Protein AF-A0A932KG03-F1 (afdb_monomer)

Structure (mmCIF, N/CA/C/O backbone):
data_AF-A0A932KG03-F1
#
_entry.id   AF-A0A932KG03-F1
#
loop_
_atom_site.group_PDB
_atom_site.id
_atom_site.type_symbol
_atom_site.label_atom_id
_atom_site.label_alt_id
_atom_site.label_comp_id
_atom_site.label_asym_id
_atom_site.label_entity_id
_atom_site.label_seq_id
_atom_site.pdbx_PDB_ins_code
_atom_site.Cartn_x
_atom_site.Cartn_y
_atom_site.Cartn_z
_atom_site.occupancy
_atom_site.B_iso_or_equiv
_atom_site.auth_seq_id
_atom_site.auth_comp_id
_atom_site.auth_asym_id
_atom_site.auth_atom_id
_atom_site.pdbx_PDB_model_num
ATOM 1 N N . MET A 1 1 ? 11.554 -6.907 -24.703 1.00 45.50 1 MET A N 1
ATOM 2 C CA . MET A 1 1 ? 11.898 -5.542 -24.249 1.00 45.50 1 MET A CA 1
ATOM 3 C C . MET A 1 1 ? 10.784 -5.094 -23.322 1.00 45.50 1 MET A C 1
ATOM 5 O O . MET A 1 1 ? 9.665 -4.951 -23.795 1.00 45.50 1 MET A O 1
ATOM 9 N N . HIS A 1 2 ? 11.020 -4.992 -22.014 1.00 57.69 2 HIS A N 1
ATOM 10 C CA . HIS A 1 2 ? 10.033 -4.338 -21.150 1.00 57.69 2 HIS A CA 1
ATOM 11 C C . HIS A 1 2 ? 10.065 -2.837 -21.457 1.00 57.69 2 HIS A C 1
ATOM 13 O O . HIS A 1 2 ? 11.145 -2.275 -21.639 1.00 57.69 2 HIS A O 1
ATOM 19 N N . GLY A 1 3 ? 8.883 -2.248 -21.657 1.00 63.47 3 GLY A N 1
ATOM 20 C CA . GLY A 1 3 ? 8.714 -0.847 -22.044 1.00 63.47 3 GLY A CA 1
ATOM 21 C C . GLY A 1 3 ? 9.160 0.121 -20.948 1.00 63.47 3 GLY A C 1
ATOM 22 O O . GLY A 1 3 ? 9.815 -0.254 -19.987 1.00 63.47 3 GLY A O 1
ATOM 23 N N . LYS A 1 4 ? 8.809 1.400 -21.068 1.00 80.56 4 LYS A N 1
ATOM 24 C CA . LYS A 1 4 ? 9.083 2.377 -20.007 1.00 80.56 4 LYS A CA 1
ATOM 25 C C . LYS A 1 4 ? 8.299 2.002 -18.738 1.00 80.56 4 LYS A C 1
ATOM 27 O O . LYS A 1 4 ? 7.122 1.661 -18.843 1.00 80.56 4 LYS A O 1
ATOM 32 N N . ARG A 1 5 ?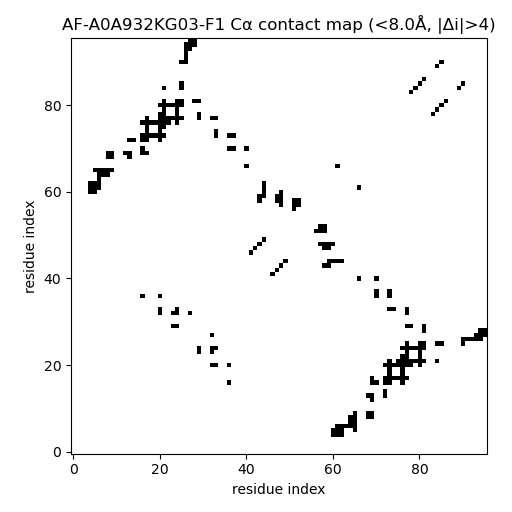 8.935 2.079 -17.560 1.00 84.38 5 ARG A N 1
ATOM 33 C CA . ARG A 1 5 ? 8.253 1.924 -16.260 1.00 84.38 5 ARG A CA 1
ATOM 34 C C . ARG A 1 5 ? 7.075 2.884 -16.138 1.00 84.38 5 ARG A C 1
ATOM 36 O O . ARG A 1 5 ? 7.140 4.006 -16.652 1.00 84.38 5 ARG A O 1
ATOM 43 N N . ASN A 1 6 ? 6.024 2.441 -15.455 1.00 87.44 6 ASN A N 1
ATOM 44 C CA . ASN A 1 6 ? 4.846 3.259 -15.227 1.00 87.44 6 ASN A CA 1
ATOM 45 C C . ASN A 1 6 ? 5.197 4.489 -14.379 1.00 87.44 6 ASN A C 1
ATOM 47 O O . ASN A 1 6 ? 5.819 4.385 -13.326 1.00 87.44 6 ASN A O 1
ATOM 51 N N . GLY A 1 7 ? 4.861 5.670 -14.886 1.00 89.25 7 GLY A N 1
ATOM 52 C CA . GLY A 1 7 ? 5.173 6.951 -14.249 1.00 89.25 7 GLY A CA 1
ATOM 53 C C . GLY A 1 7 ? 3.950 7.812 -13.997 1.00 89.25 7 GLY A C 1
ATOM 54 O O . GLY A 1 7 ? 4.096 9.017 -13.801 1.00 89.25 7 GLY A O 1
ATOM 55 N N . LYS A 1 8 ? 2.754 7.227 -14.084 1.00 92.94 8 LYS A N 1
ATOM 56 C CA . LYS A 1 8 ? 1.526 7.920 -13.713 1.00 92.94 8 LYS A CA 1
ATOM 57 C C . LYS A 1 8 ? 1.525 8.112 -12.199 1.00 92.94 8 LYS A C 1
ATOM 59 O O . LYS A 1 8 ? 1.998 7.256 -11.472 1.00 92.94 8 LYS A O 1
ATOM 64 N N . LEU A 1 9 ? 1.019 9.254 -11.745 1.00 93.94 9 LEU A N 1
ATOM 65 C CA . LEU A 1 9 ? 0.837 9.517 -10.313 1.00 93.94 9 LEU A CA 1
ATOM 66 C C . LEU A 1 9 ? -0.444 8.873 -9.773 1.00 93.94 9 LEU A C 1
ATOM 68 O O . LEU A 1 9 ? -0.659 8.839 -8.571 1.00 93.94 9 LEU A O 1
ATOM 72 N N . PHE A 1 10 ? -1.334 8.445 -10.662 1.00 94.56 10 PHE A N 1
ATOM 73 C CA . PHE A 1 10 ? -2.578 7.798 -10.295 1.00 94.56 10 PHE A CA 1
ATOM 74 C C . PHE A 1 10 ? -2.970 6.788 -11.362 1.00 94.56 10 PHE A C 1
ATOM 76 O O . PHE A 1 10 ? -3.039 7.118 -12.555 1.00 94.56 10 PHE A O 1
ATOM 83 N N . ASP A 1 11 ? -3.267 5.577 -10.915 1.00 93.25 11 ASP A N 1
ATOM 84 C CA . ASP A 1 11 ? -3.813 4.503 -11.726 1.00 93.25 11 ASP A CA 1
ATOM 85 C C . ASP A 1 11 ? -4.537 3.458 -10.856 1.00 93.25 11 ASP A C 1
ATOM 87 O O . ASP A 1 11 ? -5.026 3.749 -9.764 1.00 93.25 11 ASP A O 1
ATOM 91 N N . VAL A 1 12 ? -4.685 2.244 -11.386 1.00 93.44 12 VAL A N 1
ATOM 92 C CA . VAL A 1 12 ? -5.367 1.146 -10.705 1.00 93.44 12 VAL A CA 1
ATOM 93 C C . VAL A 1 12 ? -4.622 0.677 -9.454 1.00 93.44 12 VAL A C 1
ATOM 95 O O . VAL A 1 12 ? -5.284 0.308 -8.486 1.00 93.44 12 VAL A O 1
ATOM 98 N N . TRP A 1 13 ? -3.288 0.723 -9.438 1.00 92.62 13 TRP A N 1
ATOM 99 C CA . TRP A 1 13 ? -2.503 0.350 -8.266 1.00 92.62 13 TRP A CA 1
ATOM 100 C C . TRP A 1 13 ? -2.716 1.363 -7.156 1.00 92.62 13 TRP A C 1
ATOM 102 O O . TRP A 1 13 ? -3.050 0.956 -6.050 1.00 92.62 13 TRP A O 1
ATOM 112 N N . SER A 1 14 ? -2.756 2.658 -7.462 1.00 95.25 14 SER A N 1
ATOM 113 C CA . SER A 1 14 ? -3.110 3.692 -6.479 1.00 95.25 14 SER A CA 1
ATOM 114 C C . SER A 1 14 ? -4.462 3.444 -5.785 1.00 95.25 14 SER A C 1
ATOM 116 O O . SER A 1 14 ? -4.617 3.684 -4.587 1.00 95.25 14 SER A O 1
ATOM 118 N N . ILE A 1 15 ? -5.457 2.913 -6.509 1.00 96.44 15 ILE A N 1
ATOM 119 C CA . ILE A 1 15 ? -6.751 2.506 -5.926 1.00 96.44 15 ILE A CA 1
ATOM 120 C C . ILE A 1 15 ? -6.586 1.284 -5.011 1.00 96.44 15 ILE A C 1
ATOM 122 O O . ILE A 1 15 ? -7.231 1.210 -3.960 1.00 96.44 15 ILE A O 1
ATOM 126 N N . ILE A 1 16 ? -5.740 0.326 -5.397 1.00 95.75 16 ILE A N 1
ATOM 127 C CA . ILE A 1 16 ? -5.418 -0.861 -4.596 1.00 95.75 16 ILE A CA 1
ATOM 128 C C . ILE A 1 16 ? -4.680 -0.461 -3.314 1.00 95.75 16 ILE A C 1
ATOM 130 O O . ILE A 1 16 ? -5.066 -0.946 -2.253 1.00 95.75 16 ILE A O 1
ATOM 134 N N . HIS A 1 17 ? -3.709 0.451 -3.380 1.00 97.38 17 HIS A N 1
ATOM 135 C CA . HIS A 1 17 ? -3.001 1.021 -2.228 1.00 97.38 17 HIS A CA 1
ATOM 136 C C . HIS A 1 17 ? -3.970 1.704 -1.270 1.00 97.38 17 HIS A C 1
ATOM 138 O O . HIS A 1 17 ? -4.098 1.321 -0.109 1.00 97.38 17 HIS A O 1
ATOM 144 N N . PHE A 1 18 ? -4.807 2.606 -1.786 1.00 98.50 18 PHE A N 1
ATOM 145 C CA . PHE A 1 18 ? -5.843 3.246 -0.981 1.00 98.50 18 PHE A CA 1
ATOM 146 C C . PHE A 1 18 ? -6.781 2.233 -0.304 1.00 98.50 18 PHE A C 1
ATOM 148 O O . PHE A 1 18 ? -7.027 2.309 0.901 1.00 98.50 18 PHE A O 1
ATOM 155 N N . SER A 1 19 ? -7.281 1.247 -1.052 1.00 98.38 19 SER A N 1
ATOM 156 C CA . SER A 1 19 ? -8.211 0.236 -0.526 1.00 98.38 19 SER A CA 1
ATOM 157 C C . SER A 1 19 ? -7.546 -0.680 0.506 1.00 98.38 19 SER A C 1
ATOM 159 O O . SER A 1 19 ? -8.136 -0.979 1.546 1.00 98.38 19 SER A O 1
ATOM 161 N N . SER A 1 20 ? -6.304 -1.089 0.252 1.00 97.88 20 SER A N 1
ATOM 162 C CA . SER A 1 20 ? -5.501 -1.901 1.171 1.00 97.88 20 SER A CA 1
ATOM 163 C C . SER A 1 20 ? -5.170 -1.118 2.437 1.00 97.88 20 SER A C 1
ATOM 165 O O . SER A 1 20 ? -5.296 -1.654 3.536 1.00 97.88 20 SER A O 1
ATOM 167 N N . GLY A 1 21 ? -4.862 0.173 2.299 1.00 98.38 21 GLY A N 1
ATOM 168 C CA . GLY A 1 21 ? -4.706 1.118 3.395 1.00 98.38 21 GLY A CA 1
ATOM 169 C C . GLY A 1 21 ? -5.952 1.205 4.269 1.00 98.38 21 GLY A C 1
ATOM 170 O O . GLY A 1 21 ? -5.830 1.119 5.486 1.00 98.38 21 GLY A O 1
ATOM 171 N N . ILE A 1 22 ? -7.156 1.298 3.688 1.00 98.56 22 ILE A N 1
ATOM 172 C CA . ILE A 1 22 ? -8.415 1.287 4.462 1.00 98.56 22 ILE A CA 1
ATOM 173 C C . ILE A 1 22 ? -8.520 0.016 5.293 1.00 98.56 22 ILE A C 1
ATOM 175 O O . ILE A 1 22 ? -8.765 0.085 6.498 1.00 98.56 22 ILE A O 1
ATOM 179 N N . VAL A 1 23 ? -8.332 -1.143 4.662 1.00 98.12 23 VAL A N 1
ATOM 180 C CA . VAL A 1 23 ? -8.458 -2.435 5.342 1.00 98.12 23 VAL A CA 1
ATOM 181 C C . VAL A 1 23 ? -7.406 -2.565 6.441 1.00 98.12 23 VAL A C 1
ATOM 183 O O . VAL A 1 23 ? -7.756 -2.900 7.570 1.00 98.12 23 VAL A O 1
ATOM 186 N N . ALA A 1 24 ? -6.146 -2.230 6.161 1.00 98.00 24 ALA A N 1
ATOM 187 C CA . ALA A 1 24 ? -5.067 -2.252 7.142 1.00 98.00 24 ALA A CA 1
ATOM 188 C C . ALA A 1 24 ? -5.347 -1.275 8.297 1.00 98.00 24 ALA A C 1
ATOM 190 O O . ALA A 1 24 ? -5.392 -1.672 9.458 1.00 98.00 24 ALA A O 1
ATOM 191 N N . GLY A 1 25 ? -5.658 -0.012 8.006 1.00 97.88 25 GLY A N 1
ATOM 192 C CA . GLY A 1 25 ? -6.031 0.980 9.015 1.00 97.88 25 GLY A CA 1
ATOM 193 C C . GLY A 1 25 ? -7.236 0.564 9.864 1.00 97.88 25 GLY A C 1
ATOM 194 O O . GLY A 1 25 ? -7.330 0.963 11.025 1.00 97.88 25 GLY A O 1
ATOM 195 N N . TRP A 1 26 ? -8.133 -0.272 9.333 1.00 98.19 26 TRP A N 1
ATOM 196 C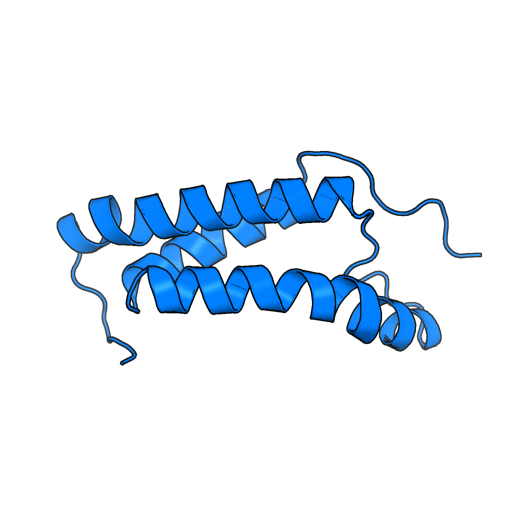 CA . TRP A 1 26 ? -9.288 -0.808 10.054 1.00 98.19 26 TRP A CA 1
ATOM 197 C C . TRP A 1 26 ? -8.936 -1.951 11.018 1.00 98.19 26 TRP A C 1
ATOM 199 O O . TRP A 1 26 ? -9.474 -1.996 12.124 1.00 98.19 26 TRP A O 1
ATOM 209 N N . ILE A 1 27 ? -8.000 -2.829 10.654 1.00 98.00 27 ILE A N 1
ATOM 210 C CA . ILE A 1 27 ? -7.708 -4.068 11.403 1.00 98.00 27 ILE A CA 1
ATOM 211 C C . ILE A 1 27 ? -6.404 -4.042 12.211 1.00 98.00 27 ILE A C 1
ATOM 213 O O . ILE A 1 27 ? -6.110 -5.023 12.880 1.00 98.00 27 ILE A O 1
ATOM 217 N N . MET A 1 28 ? -5.599 -2.979 12.157 1.00 97.94 28 MET A N 1
ATOM 218 C CA . MET A 1 28 ? -4.330 -2.891 12.905 1.00 97.94 28 MET A CA 1
ATOM 219 C C . MET A 1 28 ? -4.021 -1.458 13.379 1.00 97.94 28 MET A C 1
ATOM 221 O O . MET A 1 28 ? -4.739 -0.514 13.013 1.00 97.94 28 MET A O 1
ATOM 225 N N . PRO A 1 29 ? -2.994 -1.254 14.230 1.00 97.56 29 PRO A N 1
ATOM 226 C CA . PRO A 1 29 ? -2.508 0.075 14.582 1.00 97.56 29 PRO A CA 1
ATOM 227 C C . PRO A 1 29 ? -2.008 0.849 13.348 1.00 97.56 29 PRO A C 1
ATOM 229 O O . PRO A 1 29 ? -1.305 0.276 12.511 1.00 97.56 29 PRO A O 1
ATOM 232 N N . PRO A 1 30 ? -2.296 2.160 13.239 1.00 97.19 30 PRO A N 1
ATOM 233 C CA . PRO A 1 30 ? -2.032 2.939 12.024 1.00 97.19 30 PRO A CA 1
ATOM 234 C C . PRO A 1 30 ? -0.548 2.993 11.647 1.00 97.19 30 PRO A C 1
ATOM 236 O O . PRO A 1 30 ? -0.206 2.911 10.472 1.00 97.19 30 PRO A O 1
ATOM 239 N N . PHE A 1 31 ? 0.347 3.077 12.635 1.00 97.38 31 PHE A N 1
ATOM 240 C CA . PHE A 1 31 ? 1.787 3.092 12.374 1.00 97.38 31 PHE A CA 1
ATOM 241 C C . PHE A 1 31 ? 2.302 1.751 11.853 1.00 97.38 31 PHE A C 1
ATOM 243 O O . PHE A 1 31 ? 3.193 1.740 11.010 1.00 97.38 31 PHE A O 1
ATOM 250 N N . ILE A 1 32 ? 1.733 0.632 12.312 1.00 97.62 32 ILE A N 1
ATOM 251 C CA . ILE A 1 32 ? 2.097 -0.698 11.812 1.00 97.62 32 ILE A CA 1
ATOM 252 C C . ILE A 1 32 ? 1.583 -0.858 10.379 1.00 97.62 32 ILE A C 1
ATOM 254 O O . ILE A 1 32 ? 2.362 -1.235 9.508 1.00 97.62 32 ILE A O 1
ATOM 258 N N . ALA A 1 33 ? 0.323 -0.487 10.120 1.00 97.56 33 ALA A N 1
ATOM 259 C CA . ALA A 1 33 ? -0.269 -0.500 8.779 1.00 97.56 33 ALA A CA 1
ATOM 260 C C . ALA A 1 33 ? 0.573 0.278 7.774 1.00 97.56 33 ALA A C 1
ATOM 262 O O . ALA A 1 33 ? 0.984 -0.264 6.751 1.00 97.56 33 ALA A O 1
ATOM 263 N N . LEU A 1 34 ? 0.871 1.535 8.101 1.00 97.44 34 LEU A N 1
ATOM 264 C CA . LEU A 1 34 ? 1.622 2.398 7.210 1.00 97.44 34 LEU A CA 1
ATOM 265 C C . LEU A 1 34 ? 3.055 1.895 7.021 1.00 97.44 34 LEU A C 1
ATOM 267 O O . LEU A 1 34 ? 3.553 1.908 5.904 1.00 97.44 34 LEU A O 1
ATOM 271 N N . SER A 1 35 ? 3.706 1.399 8.079 1.00 97.62 35 SER A N 1
ATOM 272 C CA . SER A 1 35 ? 5.061 0.843 7.963 1.00 97.62 35 SER A CA 1
ATOM 273 C C . SER A 1 35 ? 5.100 -0.369 7.034 1.00 97.62 35 SER A C 1
ATOM 275 O O . SER A 1 35 ? 6.025 -0.489 6.238 1.00 97.62 35 SER A O 1
ATOM 277 N N . LEU A 1 36 ? 4.105 -1.258 7.111 1.00 97.44 36 LEU A N 1
ATOM 278 C CA . LEU A 1 36 ? 4.018 -2.425 6.230 1.00 97.44 36 LEU A CA 1
ATOM 279 C C . LEU A 1 36 ? 3.822 -2.017 4.769 1.00 97.44 36 LEU A C 1
ATOM 281 O O . LEU A 1 36 ? 4.537 -2.522 3.910 1.00 97.44 36 LEU A O 1
ATOM 285 N N . LEU A 1 37 ? 2.898 -1.093 4.502 1.00 97.19 37 LEU A N 1
ATOM 286 C CA . LEU A 1 37 ? 2.597 -0.632 3.145 1.00 97.19 37 LEU A CA 1
ATOM 287 C C . LEU A 1 37 ? 3.772 0.154 2.538 1.00 97.19 37 LEU A C 1
ATOM 289 O O . LEU A 1 37 ? 4.220 -0.144 1.439 1.00 97.19 37 LEU A O 1
ATOM 293 N N . VAL A 1 38 ? 4.396 1.051 3.304 1.00 96.50 38 VAL A N 1
ATOM 294 C CA . VAL A 1 38 ? 5.579 1.800 2.847 1.00 96.50 38 VAL A CA 1
ATOM 295 C C . VAL A 1 38 ? 6.786 0.891 2.606 1.00 96.50 38 VAL A C 1
ATOM 297 O O . VAL A 1 38 ? 7.570 1.153 1.700 1.00 96.50 38 VAL A O 1
ATOM 300 N N . LEU A 1 39 ? 6.982 -0.165 3.403 1.00 96.19 39 LEU A N 1
ATOM 301 C CA . LEU A 1 39 ? 8.070 -1.128 3.178 1.00 96.19 39 LEU A CA 1
ATOM 302 C C . LEU A 1 39 ? 7.760 -2.121 2.050 1.00 96.19 39 LEU A C 1
ATOM 304 O O . LEU A 1 39 ? 8.690 -2.714 1.494 1.00 96.19 39 LEU A O 1
ATOM 308 N N . TRP A 1 40 ? 6.486 -2.293 1.698 1.00 95.31 40 TRP A N 1
ATOM 309 C CA . TRP A 1 40 ? 6.066 -3.108 0.564 1.00 95.31 40 TRP A CA 1
ATOM 310 C C . TRP A 1 40 ? 6.522 -2.498 -0.765 1.00 95.31 40 TRP A C 1
ATOM 312 O O . TRP A 1 40 ? 7.076 -3.202 -1.601 1.00 95.31 40 TRP A O 1
ATOM 322 N N . GLU A 1 41 ? 6.413 -1.182 -0.910 1.00 93.25 41 GLU A N 1
ATOM 323 C CA . GLU A 1 41 ? 6.830 -0.412 -2.090 1.00 93.25 41 GLU A CA 1
ATOM 324 C C . GLU A 1 41 ? 8.266 -0.699 -2.591 1.00 93.25 41 GLU A C 1
ATOM 326 O O . GLU A 1 41 ? 8.454 -1.127 -3.738 1.00 93.25 41 GLU A O 1
ATOM 331 N N . PRO A 1 42 ? 9.332 -0.543 -1.773 1.00 91.44 42 PRO A N 1
ATOM 332 C CA . PRO A 1 42 ? 10.686 -0.857 -2.212 1.00 91.44 42 PRO A CA 1
ATOM 333 C C . PRO A 1 42 ? 10.875 -2.356 -2.475 1.00 91.44 42 PRO A C 1
ATOM 335 O O . PRO A 1 42 ? 11.639 -2.719 -3.372 1.00 91.44 42 PRO A O 1
ATOM 338 N N . LEU A 1 43 ? 10.193 -3.236 -1.732 1.00 93.44 43 LEU A N 1
ATOM 339 C CA . LEU A 1 43 ? 10.237 -4.677 -1.989 1.00 93.44 43 LEU A CA 1
ATOM 340 C C . LEU A 1 43 ? 9.641 -4.996 -3.367 1.00 93.44 43 LEU A C 1
ATOM 342 O O . LEU A 1 43 ? 10.240 -5.734 -4.153 1.00 93.44 43 LEU A O 1
ATOM 346 N N . GLU A 1 44 ? 8.498 -4.403 -3.688 1.00 91.56 44 GLU A N 1
ATOM 347 C CA . GLU A 1 44 ? 7.821 -4.552 -4.965 1.00 91.56 44 GLU A CA 1
ATOM 348 C C . GLU A 1 44 ? 8.701 -4.064 -6.122 1.00 91.56 44 GLU A C 1
ATOM 350 O O . GLU A 1 44 ? 8.976 -4.817 -7.062 1.00 91.56 44 GLU A O 1
ATOM 355 N N . ILE A 1 45 ? 9.240 -2.850 -6.017 1.00 92.44 45 ILE A N 1
ATOM 356 C CA . ILE A 1 45 ? 10.012 -2.226 -7.094 1.00 92.44 45 ILE A CA 1
ATOM 357 C C . ILE A 1 45 ? 11.386 -2.863 -7.306 1.00 92.44 45 ILE A C 1
ATOM 359 O O . ILE A 1 45 ? 11.816 -3.019 -8.458 1.00 92.44 45 ILE A O 1
ATOM 363 N N . PHE A 1 46 ? 12.123 -3.132 -6.224 1.00 91.31 46 PHE A N 1
ATOM 364 C CA . PHE A 1 46 ? 13.533 -3.526 -6.302 1.00 91.31 46 PHE A CA 1
ATOM 365 C C . PHE A 1 46 ? 13.740 -5.036 -6.255 1.00 91.31 46 PHE A C 1
ATOM 367 O O . PHE A 1 46 ? 14.779 -5.509 -6.716 1.00 91.31 46 PHE A O 1
ATOM 374 N N . VAL A 1 47 ? 12.774 -5.800 -5.737 1.00 92.31 47 VAL A N 1
ATOM 375 C CA . VAL A 1 47 ? 12.907 -7.254 -5.584 1.00 92.31 47 VAL A CA 1
ATOM 376 C C . VAL A 1 47 ? 11.899 -7.992 -6.452 1.00 92.31 47 VAL A C 1
ATOM 378 O O . VAL A 1 47 ? 12.306 -8.760 -7.324 1.00 92.31 47 VAL A O 1
ATOM 381 N N . LEU A 1 48 ? 10.598 -7.754 -6.273 1.00 92.44 48 LEU A N 1
ATOM 382 C CA . LEU A 1 48 ? 9.572 -8.529 -6.978 1.00 92.44 48 LEU A CA 1
ATOM 383 C C . LEU A 1 48 ? 9.537 -8.206 -8.470 1.00 92.44 48 LEU A C 1
ATOM 385 O O . LEU A 1 48 ? 9.580 -9.126 -9.285 1.00 92.44 48 LEU A O 1
ATOM 389 N N . SER A 1 49 ? 9.537 -6.925 -8.839 1.00 91.50 49 SER A N 1
ATOM 390 C CA . SER A 1 49 ? 9.456 -6.504 -10.238 1.00 91.50 49 SER A CA 1
ATOM 391 C C . SER A 1 49 ? 10.590 -7.084 -11.100 1.00 91.50 49 SER A C 1
ATOM 393 O O . SER A 1 49 ? 10.292 -7.712 -12.121 1.00 91.50 49 SER A O 1
ATOM 395 N N . PRO A 1 50 ? 11.882 -7.011 -10.705 1.00 90.62 50 PRO A N 1
ATOM 396 C CA . PRO A 1 50 ? 12.958 -7.636 -11.474 1.00 90.62 50 PRO A CA 1
ATOM 397 C C . PRO A 1 50 ? 12.893 -9.166 -11.506 1.00 90.62 50 PRO A C 1
ATOM 399 O O . PRO A 1 50 ? 13.302 -9.771 -12.497 1.00 90.62 50 PRO A O 1
ATOM 402 N N . LEU A 1 51 ? 12.418 -9.812 -10.435 1.00 92.50 51 LEU A N 1
ATOM 403 C CA . LEU A 1 51 ? 12.295 -11.271 -10.382 1.00 92.50 51 LEU A CA 1
ATOM 404 C C . LEU A 1 51 ? 11.182 -11.774 -11.304 1.00 92.50 51 LEU A C 1
ATOM 406 O O . LEU A 1 51 ? 11.406 -12.696 -12.086 1.00 92.50 51 LEU A O 1
ATOM 410 N N . LEU A 1 52 ? 10.012 -11.145 -11.250 1.00 91.88 52 LEU A N 1
ATOM 411 C CA . LEU A 1 52 ? 8.832 -11.512 -12.030 1.00 91.88 52 LEU A CA 1
ATOM 412 C C . LEU A 1 52 ? 8.989 -11.165 -13.516 1.00 91.88 52 LEU A C 1
ATOM 414 O O . LEU A 1 52 ? 8.532 -11.917 -14.381 1.00 91.88 52 LEU A O 1
ATOM 418 N N . ALA A 1 53 ? 9.754 -10.119 -13.835 1.00 89.94 53 ALA A N 1
ATOM 419 C CA . ALA A 1 53 ? 10.133 -9.805 -15.210 1.00 89.94 53 ALA A CA 1
ATOM 420 C C . ALA A 1 53 ? 10.883 -10.960 -15.907 1.00 89.94 53 ALA A C 1
ATOM 422 O O . ALA A 1 53 ? 10.748 -11.134 -17.119 1.00 89.94 53 ALA A O 1
ATOM 423 N N . LYS A 1 54 ? 11.621 -11.807 -15.167 1.00 90.88 54 LYS A N 1
ATOM 424 C CA . LYS A 1 54 ? 12.317 -12.984 -15.738 1.00 90.88 54 LYS A CA 1
ATOM 425 C C . LYS A 1 54 ? 11.359 -14.016 -16.331 1.00 90.88 54 LYS A C 1
ATOM 427 O O . LYS A 1 54 ? 11.763 -14.790 -17.193 1.00 90.88 54 LYS A O 1
ATOM 432 N N . VAL A 1 55 ? 10.106 -14.020 -15.880 1.00 93.62 55 VAL A N 1
ATOM 433 C CA . VAL A 1 55 ? 9.034 -14.898 -16.370 1.00 93.62 55 VAL A CA 1
ATOM 434 C C . VAL A 1 55 ? 7.946 -14.116 -17.119 1.00 93.62 55 VAL A C 1
ATOM 436 O O . VAL A 1 55 ? 6.838 -14.610 -17.291 1.00 93.62 55 VAL A O 1
ATOM 439 N N . ASN A 1 56 ? 8.270 -12.911 -17.611 1.00 88.00 56 ASN A N 1
ATOM 440 C CA . ASN A 1 56 ? 7.379 -12.018 -18.367 1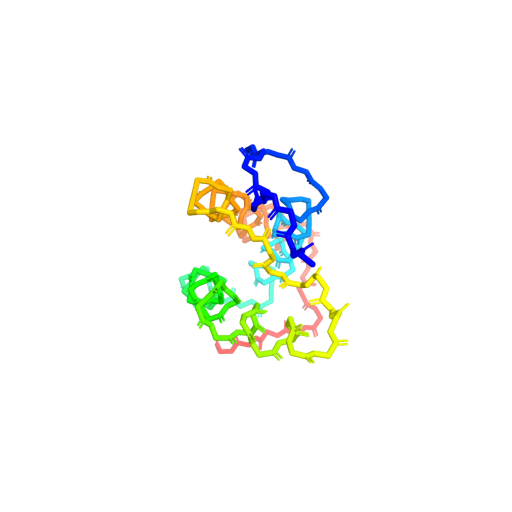.00 88.00 56 ASN A CA 1
ATOM 441 C C . ASN A 1 56 ? 6.119 -11.554 -17.610 1.00 88.00 56 ASN A C 1
ATOM 443 O O . ASN A 1 56 ? 5.105 -11.243 -18.235 1.00 88.00 56 ASN A O 1
ATOM 447 N N . ILE A 1 57 ? 6.178 -11.470 -16.278 1.00 86.56 57 ILE A N 1
ATOM 448 C CA . ILE A 1 57 ? 5.099 -10.912 -15.455 1.00 86.56 57 ILE A CA 1
ATOM 449 C C . ILE A 1 57 ? 5.397 -9.435 -15.170 1.00 86.56 57 ILE A C 1
ATOM 451 O O . ILE A 1 57 ? 6.439 -9.097 -14.611 1.00 86.56 57 ILE A O 1
ATOM 455 N N . VAL A 1 58 ? 4.460 -8.556 -15.537 1.00 82.38 58 VAL A N 1
ATOM 456 C CA . VAL A 1 58 ? 4.556 -7.099 -15.343 1.00 82.38 58 VAL A CA 1
ATOM 457 C C . VAL A 1 58 ? 3.856 -6.714 -14.035 1.00 82.38 58 VAL A C 1
ATOM 459 O O . VAL A 1 58 ? 2.764 -6.157 -14.040 1.00 82.38 58 VAL A O 1
ATOM 462 N N . PHE A 1 59 ? 4.478 -7.072 -12.913 1.00 84.31 59 PHE A N 1
ATOM 463 C CA . PHE A 1 59 ? 4.056 -6.711 -11.554 1.00 84.31 59 PHE A CA 1
ATOM 464 C C . PHE A 1 59 ? 5.085 -5.747 -10.947 1.00 84.31 59 PHE A C 1
ATOM 466 O O . PHE A 1 59 ? 6.285 -5.904 -11.206 1.00 84.31 59 PHE A O 1
ATOM 473 N N . GLY A 1 60 ? 4.644 -4.722 -10.211 1.00 77.88 60 GLY A N 1
ATOM 474 C CA . GLY A 1 60 ? 5.531 -3.696 -9.648 1.00 77.88 60 GLY A CA 1
ATOM 475 C C . GLY A 1 60 ? 6.390 -2.961 -10.665 1.00 77.88 60 GLY A C 1
ATOM 476 O O . GLY A 1 60 ? 7.489 -2.495 -10.353 1.00 77.88 60 GLY A O 1
ATOM 477 N N . TYR A 1 61 ? 5.958 -2.916 -11.930 1.00 86.06 61 TYR A N 1
ATOM 478 C CA . TYR A 1 61 ? 6.721 -2.290 -13.009 1.00 86.06 61 TYR A CA 1
ATOM 479 C C . TYR A 1 61 ? 6.549 -0.765 -13.014 1.00 86.06 61 TYR A C 1
ATOM 481 O O . TYR A 1 61 ? 6.123 -0.149 -13.996 1.00 86.06 61 TYR A O 1
ATOM 489 N N . GLU A 1 62 ? 6.921 -0.160 -11.894 1.00 88.06 62 GLU A N 1
ATOM 490 C CA . GLU A 1 62 ? 6.616 1.218 -11.549 1.00 88.06 62 GLU A CA 1
ATOM 491 C C . GLU A 1 62 ? 7.882 2.049 -11.367 1.00 88.06 62 GLU A C 1
ATOM 493 O O . GLU A 1 62 ? 8.978 1.570 -11.048 1.00 88.06 62 GLU A O 1
ATOM 498 N N . SER A 1 63 ? 7.756 3.333 -11.670 1.00 91.31 63 SER A N 1
ATOM 499 C CA . SER A 1 63 ? 8.788 4.318 -11.386 1.00 91.31 63 SER A CA 1
ATOM 500 C C . SER A 1 63 ? 8.735 4.725 -9.918 1.00 91.31 63 SER A C 1
ATOM 502 O O . SER A 1 63 ? 7.707 4.607 -9.262 1.00 91.31 63 SER A O 1
ATOM 504 N N . ILE A 1 64 ? 9.833 5.298 -9.430 1.00 90.94 64 ILE A N 1
ATOM 505 C CA . ILE A 1 64 ? 9.901 5.841 -8.068 1.00 90.94 64 ILE A CA 1
ATOM 506 C C . ILE A 1 64 ? 8.802 6.893 -7.836 1.00 90.94 64 ILE A C 1
ATOM 508 O O . ILE A 1 64 ? 8.231 6.948 -6.759 1.00 90.94 64 ILE A O 1
ATOM 512 N N . ASN A 1 65 ? 8.464 7.700 -8.846 1.00 92.94 65 ASN A N 1
ATOM 513 C CA . ASN A 1 65 ? 7.429 8.731 -8.711 1.00 92.94 65 ASN A CA 1
ATOM 514 C C . ASN A 1 65 ? 6.022 8.151 -8.527 1.00 92.94 65 ASN A C 1
ATOM 516 O O . ASN A 1 65 ? 5.212 8.759 -7.839 1.00 92.94 65 ASN A O 1
ATOM 520 N N . ASN A 1 66 ? 5.739 7.017 -9.170 1.00 94.62 66 ASN A N 1
ATOM 521 C CA . ASN A 1 66 ? 4.469 6.307 -9.031 1.00 94.62 66 ASN A CA 1
ATOM 522 C C . ASN A 1 66 ? 4.370 5.741 -7.616 1.00 94.62 66 ASN A C 1
ATOM 524 O O . ASN A 1 66 ? 3.512 6.187 -6.875 1.00 94.62 66 ASN A O 1
ATOM 528 N N . SER A 1 67 ? 5.369 4.971 -7.187 1.00 93.62 67 SER A N 1
ATOM 529 C CA . SER A 1 67 ? 5.437 4.417 -5.830 1.00 93.62 67 SER A CA 1
ATOM 530 C C . SER A 1 67 ? 5.388 5.464 -4.711 1.00 93.62 67 SER A C 1
ATOM 532 O O . SER A 1 67 ? 4.696 5.302 -3.711 1.00 93.62 67 SER A O 1
ATOM 534 N N . LEU A 1 68 ? 6.057 6.612 -4.876 1.00 94.94 68 LEU A N 1
ATOM 535 C CA . LEU A 1 68 ? 5.920 7.719 -3.921 1.00 94.94 68 LEU A CA 1
ATOM 536 C C . LEU A 1 68 ? 4.489 8.268 -3.870 1.00 94.94 68 LEU A C 1
ATOM 538 O O . LEU A 1 68 ? 4.045 8.715 -2.814 1.00 94.94 68 LEU A O 1
ATOM 542 N N . SER A 1 69 ? 3.784 8.263 -5.001 1.00 96.62 69 SER A N 1
ATOM 543 C CA . SER A 1 69 ? 2.366 8.609 -5.051 1.00 96.62 69 SER A CA 1
ATOM 544 C C . SER A 1 69 ? 1.521 7.548 -4.351 1.00 96.62 69 SER A C 1
ATOM 546 O O . SER A 1 69 ? 0.641 7.891 -3.567 1.00 96.62 69 SER A O 1
ATOM 548 N N . ASP A 1 70 ? 1.823 6.271 -4.555 1.00 95.94 70 ASP A N 1
ATOM 549 C CA . ASP A 1 70 ? 1.103 5.152 -3.949 1.00 95.94 70 ASP A CA 1
ATOM 550 C C . ASP A 1 70 ? 1.229 5.142 -2.416 1.00 95.94 70 ASP A C 1
ATOM 552 O O . ASP A 1 70 ? 0.221 4.982 -1.728 1.00 95.94 70 ASP A O 1
ATOM 556 N N . ILE A 1 71 ? 2.373 5.562 -1.861 1.00 97.00 71 ILE A N 1
ATOM 557 C CA . ILE A 1 71 ? 2.529 5.849 -0.419 1.00 97.00 71 ILE A CA 1
ATOM 558 C C . ILE A 1 71 ? 1.540 6.919 0.081 1.00 97.00 71 ILE A C 1
ATOM 560 O O . ILE A 1 71 ? 1.046 6.850 1.216 1.00 97.00 71 ILE A O 1
ATOM 564 N N . VAL A 1 72 ? 1.229 7.936 -0.732 1.00 97.75 72 VAL A N 1
ATOM 565 C CA . VAL A 1 72 ? 0.211 8.939 -0.376 1.00 97.75 72 VAL A CA 1
ATOM 566 C C . VAL A 1 72 ? -1.168 8.283 -0.332 1.00 97.75 72 VAL A C 1
ATOM 568 O O . VAL A 1 72 ? -1.922 8.523 0.613 1.00 97.75 72 VAL A O 1
ATOM 571 N N . PHE A 1 73 ? -1.488 7.423 -1.301 1.00 98.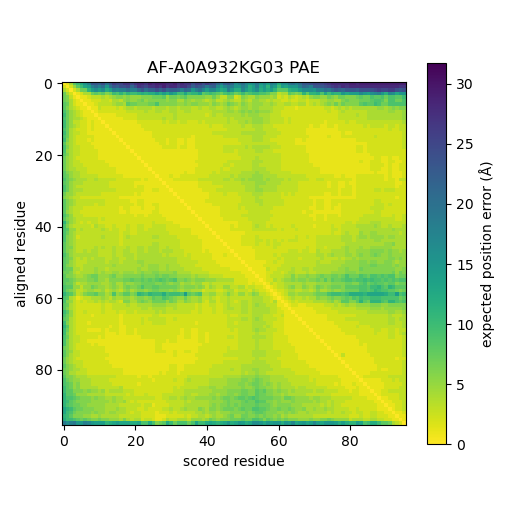25 73 PHE A N 1
ATOM 572 C CA . PHE A 1 73 ? -2.744 6.673 -1.312 1.00 98.25 73 PHE A CA 1
ATOM 573 C C . PHE A 1 73 ? -2.853 5.705 -0.129 1.00 98.25 73 PHE A C 1
ATOM 575 O O . PHE A 1 73 ? -3.896 5.692 0.526 1.00 98.25 73 PHE A O 1
ATOM 582 N N . ASP A 1 74 ? -1.785 4.993 0.225 1.00 98.31 74 ASP A N 1
ATOM 583 C CA . ASP A 1 74 ? -1.720 4.162 1.431 1.00 98.31 74 ASP A CA 1
ATOM 584 C C . ASP A 1 74 ? -1.986 4.985 2.690 1.00 98.31 74 ASP A C 1
ATOM 586 O O . ASP A 1 74 ? -2.802 4.605 3.529 1.00 98.31 74 ASP A O 1
ATOM 590 N N . THR A 1 75 ? -1.357 6.157 2.806 1.00 98.44 75 THR A N 1
ATOM 591 C CA . THR A 1 75 ? -1.551 7.063 3.946 1.00 98.44 75 THR A CA 1
ATOM 592 C C . THR A 1 75 ? -3.010 7.505 4.067 1.00 98.44 75 THR A C 1
ATOM 594 O O . THR A 1 75 ? -3.592 7.440 5.153 1.00 98.44 75 THR A O 1
ATOM 597 N N . LEU A 1 76 ? -3.623 7.933 2.958 1.00 98.44 76 LEU A N 1
ATOM 598 C CA . LEU A 1 76 ? -5.031 8.335 2.922 1.00 98.44 76 LEU A CA 1
ATOM 599 C C . LEU A 1 76 ? -5.963 7.161 3.249 1.00 98.44 76 LEU A C 1
ATOM 601 O O . LEU A 1 76 ? -6.940 7.334 3.981 1.00 98.44 76 LEU A O 1
ATOM 605 N N . GLY A 1 77 ? -5.646 5.968 2.746 1.00 98.50 77 GLY A N 1
ATOM 606 C CA . GLY A 1 77 ? -6.382 4.746 3.032 1.00 98.50 77 GLY A CA 1
ATOM 607 C C . GLY A 1 77 ? -6.324 4.393 4.515 1.00 98.50 77 GLY A C 1
ATOM 608 O O . GLY A 1 77 ? -7.364 4.253 5.157 1.00 98.50 77 GLY A O 1
ATOM 609 N N . VAL A 1 78 ? -5.120 4.326 5.093 1.00 98.50 78 VAL A N 1
ATOM 610 C CA . VAL A 1 78 ? -4.901 4.038 6.521 1.00 98.50 78 VAL A CA 1
ATOM 611 C C . VAL A 1 78 ? -5.617 5.051 7.402 1.00 98.50 78 VAL A C 1
ATOM 613 O O . VAL A 1 78 ? -6.251 4.661 8.387 1.00 98.50 78 VAL A O 1
ATOM 616 N N . ALA A 1 79 ? -5.569 6.334 7.039 1.00 98.31 79 ALA A N 1
ATOM 617 C CA . ALA A 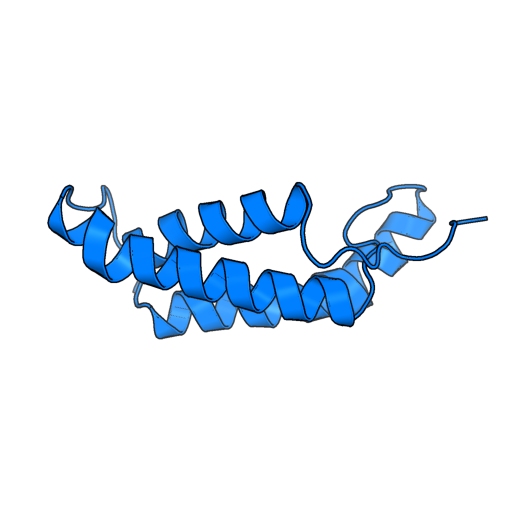1 79 ? -6.293 7.388 7.733 1.00 98.31 79 ALA A CA 1
ATOM 618 C C . ALA A 1 79 ? -7.807 7.124 7.739 1.00 98.31 79 ALA A C 1
ATOM 620 O O . ALA A 1 79 ? -8.443 7.131 8.797 1.00 98.31 79 ALA A O 1
ATOM 621 N N . LEU A 1 80 ? -8.379 6.834 6.570 1.00 98.44 80 LEU A N 1
ATOM 622 C CA . LEU A 1 80 ? -9.803 6.559 6.428 1.00 98.44 80 LEU A CA 1
ATOM 623 C C . LEU A 1 80 ? -10.221 5.293 7.192 1.00 98.44 80 LEU A C 1
ATOM 625 O O . LEU A 1 80 ? -11.215 5.309 7.917 1.00 98.44 80 LEU A O 1
ATOM 629 N N . GLY A 1 81 ? -9.443 4.216 7.095 1.00 98.00 81 GLY A N 1
ATOM 630 C CA . GLY A 1 81 ? -9.674 2.980 7.844 1.00 98.00 81 GLY A CA 1
ATOM 631 C C . GLY A 1 81 ? -9.641 3.195 9.358 1.00 98.00 81 GLY A C 1
ATOM 632 O O . GLY A 1 81 ? -10.523 2.732 10.083 1.00 98.00 81 GLY A O 1
ATOM 633 N N . THR A 1 82 ? -8.649 3.952 9.832 1.00 97.44 82 THR A N 1
ATOM 634 C CA . THR A 1 82 ? -8.396 4.166 11.263 1.00 97.44 82 THR A CA 1
ATOM 635 C C . THR A 1 82 ? -9.418 5.090 11.911 1.00 97.44 82 THR A C 1
ATOM 637 O O . THR A 1 82 ? -9.880 4.793 13.010 1.00 97.44 82 THR A O 1
ATOM 640 N N . TRP A 1 83 ? -9.754 6.211 11.271 1.00 96.50 83 TRP A N 1
ATOM 641 C CA . TRP A 1 83 ? -10.578 7.248 11.902 1.00 96.50 83 TRP A CA 1
ATOM 642 C C . TRP A 1 83 ? -12.033 7.242 11.455 1.00 96.50 83 TRP A C 1
ATOM 644 O O . TRP A 1 83 ? -12.893 7.617 12.249 1.00 96.50 83 TRP A O 1
ATOM 654 N N . LEU A 1 84 ? -12.330 6.806 10.228 1.00 97.25 84 LEU A N 1
ATOM 655 C CA . LEU A 1 84 ? -13.710 6.720 9.756 1.00 97.25 84 LEU A CA 1
ATOM 656 C C . LEU A 1 84 ? -14.261 5.306 9.925 1.00 97.25 84 LEU A C 1
ATOM 658 O O . LEU A 1 84 ? -15.229 5.115 10.657 1.00 97.25 84 LEU A O 1
ATOM 662 N N . LEU A 1 85 ? -13.651 4.303 9.285 1.00 96.88 85 LEU A N 1
ATOM 663 C CA . LEU A 1 85 ? -14.252 2.968 9.216 1.00 96.88 85 LEU A CA 1
ATOM 664 C C . LEU A 1 85 ? -14.357 2.305 10.596 1.00 96.88 85 LEU A C 1
ATOM 666 O O . LEU A 1 85 ? -15.434 1.819 10.933 1.00 96.88 85 LEU A O 1
ATOM 670 N N . LYS A 1 86 ? -13.308 2.375 11.433 1.00 93.94 86 LYS A N 1
ATOM 671 C CA . LYS A 1 86 ? -13.365 1.905 12.837 1.00 93.94 86 LYS A CA 1
ATOM 672 C C . LYS A 1 86 ? -14.470 2.577 13.659 1.00 93.94 86 LYS A C 1
ATOM 674 O O . LYS A 1 86 ? -15.009 1.947 14.563 1.00 93.94 86 LYS A O 1
ATOM 679 N N . GLY A 1 87 ? -14.785 3.843 13.372 1.00 93.19 87 GLY A N 1
ATOM 680 C CA . GLY A 1 87 ? -15.841 4.589 14.061 1.00 93.19 87 GLY A CA 1
ATOM 681 C C . GLY A 1 87 ? -17.253 4.193 13.623 1.00 93.19 87 GLY A C 1
ATOM 682 O O . GLY A 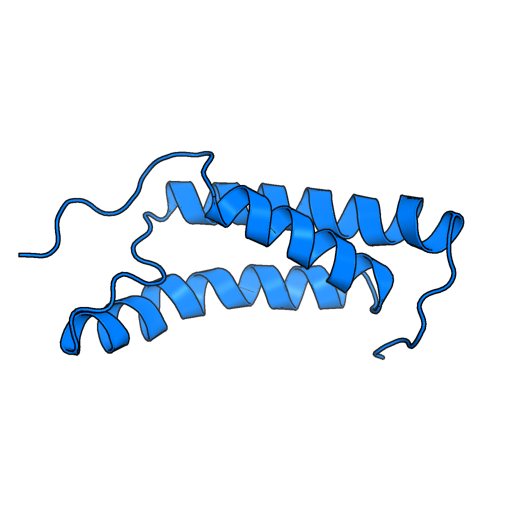1 87 ? -18.198 4.365 14.388 1.00 93.19 87 GLY A O 1
ATOM 683 N N . LEU A 1 88 ? -17.398 3.651 12.411 1.00 97.44 88 LEU A N 1
ATOM 684 C CA . LEU A 1 88 ? -18.680 3.223 11.848 1.00 97.44 88 LEU A CA 1
ATOM 685 C C . LEU A 1 88 ? -18.969 1.742 12.104 1.00 97.44 88 LEU A C 1
ATOM 687 O O . LEU A 1 88 ? -20.112 1.370 12.361 1.00 97.44 88 LEU A O 1
ATOM 691 N N . VAL A 1 89 ? -17.946 0.893 12.000 1.00 97.00 89 VAL A N 1
ATOM 692 C CA . VAL A 1 89 ? -18.069 -0.561 12.098 1.00 97.00 89 VAL A CA 1
ATOM 693 C C . VAL A 1 89 ? -16.853 -1.110 12.836 1.00 97.00 89 VAL A C 1
ATOM 695 O O . VAL A 1 89 ? -15.711 -0.852 12.454 1.00 97.00 89 VAL A O 1
ATOM 698 N N . SER A 1 90 ? -17.080 -1.899 13.886 1.00 95.38 90 SER A N 1
ATOM 699 C CA . SER A 1 90 ? -15.991 -2.597 14.572 1.00 95.38 90 SER A CA 1
ATOM 700 C C . SER A 1 90 ? -15.338 -3.617 13.633 1.00 95.38 90 SER A C 1
ATOM 702 O O . SER A 1 90 ? -16.055 -4.326 12.921 1.00 95.38 90 SER A O 1
ATOM 704 N N . PRO A 1 91 ? -14.000 -3.718 13.613 1.00 95.88 91 PRO A N 1
ATOM 705 C CA . PRO A 1 91 ? -13.338 -4.701 12.775 1.00 95.88 91 PRO A CA 1
ATOM 706 C C . PRO A 1 91 ? -13.656 -6.120 13.273 1.00 95.88 91 PRO A C 1
ATOM 708 O O . PRO A 1 91 ? -13.776 -6.336 14.482 1.00 95.88 91 PRO A O 1
ATOM 711 N N . PRO A 1 92 ? -13.785 -7.106 12.369 1.00 95.31 92 PRO A N 1
ATOM 712 C CA . PRO A 1 92 ? -14.102 -8.486 12.745 1.00 95.31 92 PRO A CA 1
ATOM 713 C C . PRO A 1 92 ? -12.977 -9.159 13.548 1.00 95.31 92 PRO A C 1
ATOM 715 O O . PRO A 1 92 ? -13.210 -10.150 14.235 1.00 95.31 92 PRO A O 1
ATOM 718 N N . PHE A 1 93 ? -11.759 -8.629 13.450 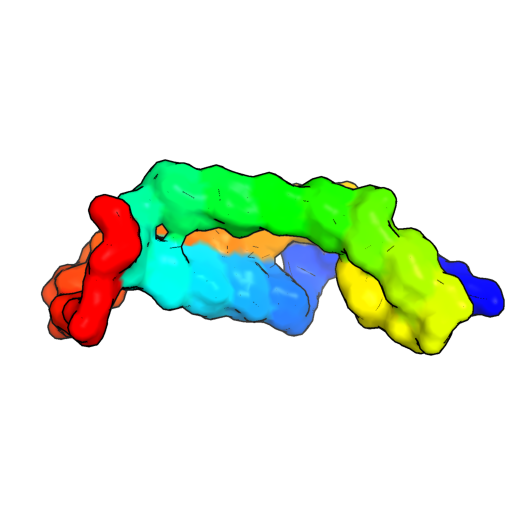1.00 96.50 93 PHE A N 1
ATOM 719 C CA . PHE A 1 93 ? -10.571 -9.026 14.197 1.00 96.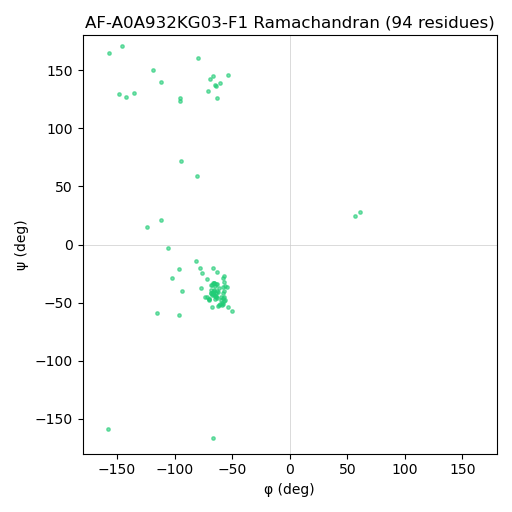50 93 PHE A CA 1
ATOM 720 C C . PHE A 1 93 ? -9.583 -7.854 14.228 1.00 96.50 93 PHE A C 1
ATOM 722 O O . PHE A 1 93 ? -9.702 -6.914 13.442 1.00 96.50 93 PHE A O 1
ATOM 729 N N . PHE A 1 94 ? -8.594 -7.917 15.118 1.00 95.81 94 PHE A N 1
ATOM 730 C CA . PHE A 1 94 ? -7.562 -6.891 15.227 1.00 95.81 94 PHE A CA 1
ATOM 731 C C . PHE A 1 94 ? -6.178 -7.529 15.365 1.00 95.81 94 PHE A C 1
ATOM 733 O O . PHE A 1 94 ? -5.995 -8.438 16.175 1.00 95.81 94 PHE A O 1
ATOM 740 N N . PHE A 1 95 ? -5.221 -7.077 14.556 1.00 92.81 95 PHE A N 1
ATOM 741 C CA . PHE A 1 95 ? -3.827 -7.500 14.616 1.00 92.81 95 PHE A CA 1
ATOM 742 C C . PHE A 1 95 ? -3.008 -6.522 15.454 1.00 92.81 95 PHE A C 1
ATOM 744 O O . PHE A 1 95 ? -2.939 -5.348 15.095 1.00 92.81 95 PHE A O 1
ATOM 751 N N . PHE A 1 96 ? -2.318 -7.077 16.459 1.00 84.81 96 PHE A N 1
ATOM 752 C CA . PHE A 1 96 ? -1.415 -6.411 17.410 1.00 84.81 96 PHE A CA 1
ATOM 753 C C . PHE A 1 96 ? -2.089 -5.369 18.308 1.00 84.81 96 PHE A C 1
ATOM 755 O O . PHE A 1 96 ? -2.455 -4.277 17.823 1.00 84.81 96 PHE A O 1
#

Foldseek 3Di:
DDDQFDQDLDDPLLVVLLQQLLLLLQAEPLVVQLVVSLVVLCCFQVPVCVVVVVVPDRTSSHDPNNSVSSSVSSNNSSVCNNPPVCVVDHDPHHDD

Secondary structure (DSSP, 8-state):
---PPB--SSSHHHHHHHHHHHHHHHHS-HHHHHHHHHHHHHHIIIIIHHHHHTTT--SS-B-HHHHHHHHHHHHHHHHIIIIIIHHHS--S----

Sequence (96 aa):
MHGKRNGKLFDVWSIIHFSSGIVAGWIMPPFIALSLLVLWEPLEIFVLSPLLAKVNIVFGYESINNSLSDIVFDTLGVALGTWLLKGLVSPPFFFF

pLDDT: mean 93.0, s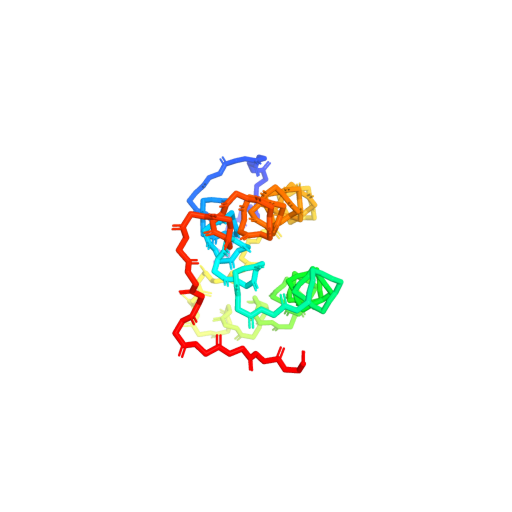td 8.12, range [45.5, 98.56]

Radius of gyration: 14.62 Å; Cα contacts (8 Å, |Δi|>4): 138; chains: 1; bounding box: 32×24×42 Å

Mean predicted aligned error: 3.71 Å

Nearest PDB structures (foldseek):
  7z14-assembly1_B  TM=2.899E-01  e=6.152E+00  Tetronarce californica

Solvent-accessible surface area (backbone atoms only — not comparable to full-atom values): 4971 Å² total; per-residue (Å²): 130,86,75,83,58,42,66,55,69,69,57,74,63,34,52,48,32,20,53,49,16,23,54,34,8,37,30,31,49,55,68,60,34,48,51,52,54,57,55,42,48,57,45,32,46,72,48,46,16,64,57,38,46,77,76,75,40,90,47,49,55,53,29,72,66,18,50,59,34,27,48,51,28,25,50,53,12,20,49,43,7,48,66,48,44,41,72,76,46,78,54,98,56,75,53,127